Protein AF-A0A946J4P6-F1 (afdb_monomer)

Radius of gyration: 11.59 Å; Cα contacts (8 Å, |Δi|>4): 17; chains: 1; bounding box: 23×24×30 Å

Solvent-accessible surface area (backbone atoms only — not comparable to full-atom values): 3133 Å² total; per-residue (Å²): 135,85,50,74,65,58,56,52,51,50,62,72,70,45,52,78,78,54,47,56,55,45,50,69,71,76,48,92,65,57,67,67,61,50,52,51,50,52,58,54,35,70,76,46,69,88,61,86,121

Nearest PDB structures (foldseek):
  5ihx-assembly1_B-2  TM=8.797E-01  e=9.200E-02  Aspergillus nidulans FGSC A4
  1tyc-assembly1_A-2  TM=8.849E-01  e=1.195E-01  Geobacillus stearothermophilus
  5ijx-assembly1_A-2  TM=8.929E-01  e=1.454E-01  Coccidioides posadasii C735 delta SOW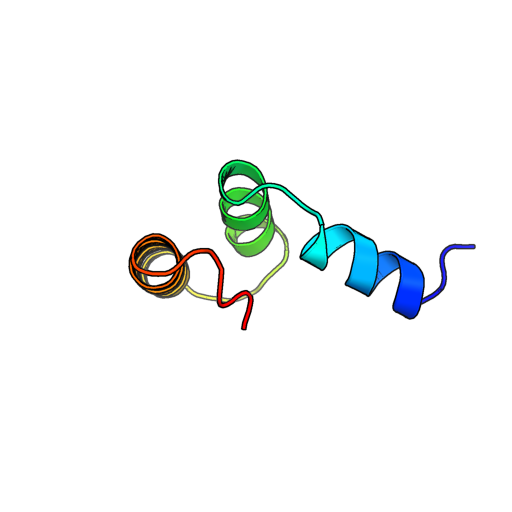gp
  1jil-assembly1_A  TM=8.738E-01  e=1.275E-01  Staphylococcus aureus
  6n0w-assembly1_A  TM=9.083E-01  e=1.454E-01  Elizabethkingia anophelis NUHP1

Sequence (49 aa):
MTSPYEIYQYFMNTSDDDISKYLKMLTLLEIEDIDEKVKEHMKSPENRE

pLDDT: mean 90.99, std 6.33, range [62.62, 96.62]

Structure (mmCIF, N/CA/C/O backbone):
data_AF-A0A946J4P6-F1
#
_entry.id   AF-A0A946J4P6-F1
#
loop_
_atom_site.group_PDB
_atom_site.id
_atom_site.type_symbol
_atom_site.label_atom_id
_atom_site.label_alt_id
_atom_site.label_comp_id
_atom_site.label_asym_id
_atom_site.label_entity_id
_atom_site.label_seq_id
_atom_site.pdbx_PDB_ins_code
_atom_site.Cartn_x
_atom_site.Cartn_y
_atom_site.Cartn_z
_atom_site.occupancy
_atom_site.B_iso_or_equiv
_atom_site.auth_seq_id
_atom_site.auth_comp_id
_atom_site.auth_asym_id
_atom_site.auth_atom_id
_atom_site.pdbx_PDB_model_num
ATOM 1 N N . MET A 1 1 ? 11.815 -3.860 -20.783 1.00 80.06 1 MET A N 1
ATOM 2 C CA . MET A 1 1 ? 11.664 -4.677 -19.562 1.00 80.06 1 MET A CA 1
ATOM 3 C C . MET A 1 1 ? 11.888 -3.733 -18.401 1.00 80.06 1 MET A C 1
ATOM 5 O O . MET A 1 1 ? 12.882 -3.024 -18.445 1.00 80.06 1 MET A O 1
ATOM 9 N N . THR A 1 2 ? 10.957 -3.658 -17.457 1.00 91.44 2 THR A N 1
ATOM 10 C CA . THR A 1 2 ? 11.046 -2.734 -16.318 1.00 91.44 2 THR A CA 1
ATOM 11 C C . THR A 1 2 ? 11.889 -3.377 -15.226 1.00 91.44 2 THR A C 1
ATOM 13 O O . THR A 1 2 ? 11.650 -4.529 -14.862 1.00 91.44 2 THR A O 1
ATOM 16 N N . SER A 1 3 ? 12.904 -2.670 -14.742 1.00 96.44 3 SER A N 1
ATOM 17 C CA . SER A 1 3 ? 13.768 -3.160 -13.674 1.00 96.44 3 SER A CA 1
ATOM 18 C C . SER A 1 3 ? 13.019 -3.225 -12.336 1.00 96.44 3 SER A C 1
ATOM 20 O O . SER A 1 3 ? 12.075 -2.460 -12.114 1.00 96.44 3 SER A O 1
ATOM 22 N N . PRO A 1 4 ? 13.455 -4.087 -11.399 1.00 95.75 4 PRO A N 1
ATOM 23 C CA . PRO A 1 4 ? 12.895 -4.114 -10.048 1.00 95.75 4 PRO A CA 1
ATOM 24 C C . PRO A 1 4 ? 12.939 -2.746 -9.354 1.00 95.75 4 PRO A C 1
ATOM 26 O O . PRO A 1 4 ? 12.013 -2.387 -8.634 1.00 95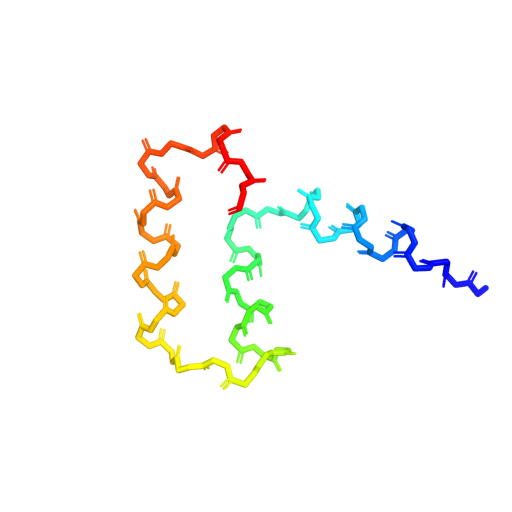.75 4 PRO A O 1
ATOM 29 N N . TYR A 1 5 ? 13.987 -1.959 -9.618 1.00 95.06 5 TYR A N 1
ATOM 30 C CA . TYR A 1 5 ? 14.124 -0.607 -9.083 1.00 95.06 5 TYR A CA 1
ATOM 31 C C . TYR A 1 5 ? 13.059 0.349 -9.634 1.00 95.06 5 TYR A C 1
ATOM 33 O O . TYR A 1 5 ? 12.445 1.088 -8.872 1.00 95.06 5 TYR A O 1
ATOM 41 N N . GLU A 1 6 ? 12.794 0.310 -10.940 1.00 95.12 6 GLU A N 1
ATOM 42 C CA . GLU A 1 6 ? 11.751 1.135 -11.560 1.00 95.12 6 GLU A CA 1
ATOM 43 C C . GLU A 1 6 ? 10.352 0.769 -11.047 1.00 95.12 6 GLU A C 1
ATOM 45 O O . GLU A 1 6 ? 9.531 1.656 -10.829 1.00 95.12 6 GLU A O 1
ATOM 50 N N . ILE A 1 7 ? 10.089 -0.518 -10.790 1.00 94.44 7 ILE A N 1
ATOM 51 C CA . ILE A 1 7 ? 8.824 -0.967 -10.187 1.00 94.44 7 ILE A CA 1
ATOM 52 C C . ILE A 1 7 ? 8.702 -0.459 -8.746 1.00 94.44 7 ILE A C 1
ATOM 54 O O . ILE A 1 7 ? 7.650 0.045 -8.359 1.00 94.44 7 ILE A O 1
ATOM 58 N N . TYR A 1 8 ? 9.775 -0.533 -7.958 1.00 93.75 8 TYR A N 1
ATOM 59 C CA . TYR A 1 8 ? 9.787 0.017 -6.603 1.00 93.75 8 TYR A CA 1
ATOM 60 C C . TYR A 1 8 ? 9.523 1.531 -6.602 1.00 93.75 8 TYR A C 1
ATOM 62 O O . TYR A 1 8 ? 8.665 2.022 -5.871 1.00 93.75 8 TYR A O 1
ATOM 70 N N . GLN A 1 9 ? 10.213 2.271 -7.475 1.00 93.69 9 GLN A N 1
ATOM 71 C CA . GLN A 1 9 ? 10.018 3.712 -7.631 1.00 93.69 9 GLN A CA 1
ATOM 72 C C . GLN A 1 9 ? 8.598 4.059 -8.087 1.00 93.69 9 GLN A C 1
ATOM 74 O O . GLN A 1 9 ? 8.055 5.070 -7.652 1.00 93.69 9 GLN A O 1
ATOM 79 N N . TYR A 1 10 ? 7.972 3.232 -8.924 1.00 94.88 10 TYR A N 1
ATOM 80 C CA . TYR A 1 10 ? 6.582 3.437 -9.321 1.00 94.88 10 TYR A CA 1
ATOM 81 C C . TYR A 1 10 ? 5.639 3.443 -8.108 1.00 94.88 10 TYR A C 1
ATOM 83 O O . TYR A 1 10 ? 4.874 4.392 -7.939 1.00 94.88 10 TYR A O 1
ATOM 91 N N . PHE A 1 11 ? 5.730 2.441 -7.228 1.00 93.12 11 PHE A N 1
ATOM 92 C CA . PHE A 1 11 ? 4.885 2.382 -6.031 1.00 93.12 11 PHE A CA 1
ATOM 93 C C . PHE A 1 11 ? 5.197 3.508 -5.043 1.00 93.12 11 PHE A C 1
ATOM 95 O O . PHE A 1 11 ? 4.275 4.120 -4.513 1.00 93.12 11 PHE A O 1
ATOM 102 N N . MET A 1 12 ? 6.476 3.850 -4.866 1.00 90.69 12 MET A N 1
ATOM 103 C CA . MET A 1 12 ? 6.889 4.930 -3.965 1.00 90.69 12 MET A CA 1
ATOM 104 C C . MET A 1 12 ? 6.323 6.300 -4.374 1.00 90.69 12 MET A C 1
ATOM 106 O O . MET A 1 12 ? 5.948 7.105 -3.520 1.00 90.69 12 MET A O 1
ATOM 110 N N . ASN A 1 13 ? 6.234 6.547 -5.684 1.00 91.88 13 ASN A N 1
ATOM 111 C CA . ASN A 1 13 ? 5.739 7.796 -6.264 1.00 91.88 13 ASN A CA 1
ATOM 112 C C . ASN A 1 13 ? 4.228 7.777 -6.568 1.00 91.88 13 ASN A C 1
ATOM 114 O O . ASN A 1 13 ? 3.695 8.755 -7.094 1.00 91.88 13 ASN A O 1
ATOM 118 N N . THR A 1 14 ? 3.532 6.674 -6.278 1.00 93.25 14 THR A N 1
ATOM 119 C CA . THR A 1 14 ? 2.075 6.572 -6.443 1.00 93.25 14 THR A CA 1
ATOM 120 C C . THR A 1 14 ? 1.365 7.411 -5.380 1.00 93.25 14 THR A C 1
ATOM 122 O O . THR A 1 14 ? 1.850 7.522 -4.256 1.00 93.25 14 THR A O 1
ATOM 125 N N . SER A 1 15 ? 0.217 8.001 -5.729 1.00 91.12 15 SER A N 1
ATOM 126 C CA . SER A 1 15 ? -0.606 8.782 -4.798 1.00 91.12 15 SER A CA 1
ATOM 127 C C . SER A 1 15 ? -1.104 7.931 -3.621 1.00 91.12 15 SER A C 1
ATOM 129 O O . SER A 1 15 ? -1.302 6.721 -3.754 1.00 91.12 15 SER A O 1
ATOM 131 N N . ASP A 1 16 ? -1.356 8.565 -2.476 1.00 86.50 16 ASP A N 1
ATOM 132 C CA . ASP A 1 16 ? -1.832 7.856 -1.279 1.00 86.50 16 ASP A CA 1
ATOM 133 C C . ASP A 1 16 ? -3.236 7.235 -1.491 1.00 86.50 16 ASP A C 1
ATOM 135 O O . ASP A 1 16 ? -3.549 6.168 -0.958 1.00 86.50 16 ASP A O 1
ATOM 139 N N . ASP A 1 17 ? -4.058 7.835 -2.359 1.00 87.00 17 ASP A N 1
ATOM 140 C CA . ASP A 1 17 ? -5.382 7.314 -2.722 1.00 87.00 17 ASP A CA 1
ATOM 141 C C . ASP A 1 17 ? -5.309 6.052 -3.598 1.00 87.00 17 ASP A C 1
ATOM 143 O O . ASP A 1 17 ? -6.162 5.162 -3.508 1.00 87.00 17 ASP A O 1
ATOM 147 N N . ASP A 1 18 ? -4.304 5.964 -4.472 1.00 93.12 18 ASP A N 1
ATOM 148 C CA . ASP A 1 18 ? -4.153 4.836 -5.390 1.00 93.12 18 ASP A CA 1
ATOM 149 C C . ASP A 1 18 ? -3.340 3.697 -4.772 1.00 93.12 18 ASP A C 1
ATOM 151 O O . ASP A 1 18 ? -3.663 2.529 -5.005 1.00 93.12 18 ASP A O 1
ATOM 155 N N . ILE A 1 19 ? -2.360 3.999 -3.911 1.00 92.69 19 ILE A N 1
ATOM 156 C CA . ILE A 1 19 ? -1.574 2.962 -3.231 1.00 92.69 19 ILE A CA 1
ATOM 157 C C . ILE A 1 19 ? -2.453 2.111 -2.305 1.00 92.69 19 ILE A C 1
ATOM 159 O O . ILE A 1 19 ? -2.291 0.893 -2.271 1.00 92.69 19 ILE A O 1
ATOM 163 N N . SER A 1 20 ? -3.460 2.707 -1.653 1.00 91.81 20 SER A N 1
ATOM 164 C CA . SER A 1 20 ? -4.464 1.979 -0.861 1.00 91.81 20 SER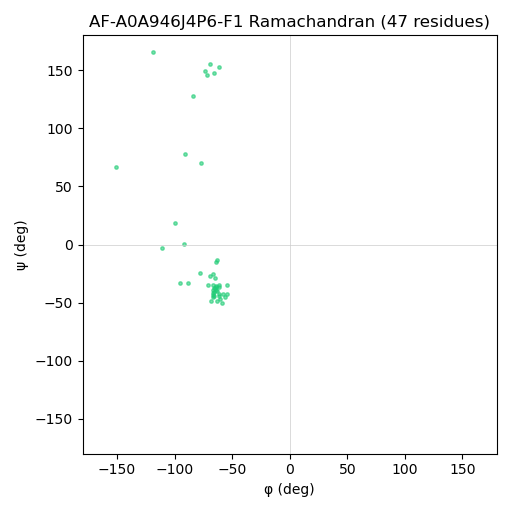 A CA 1
ATOM 165 C C . SER A 1 20 ? -5.186 0.909 -1.691 1.00 91.81 20 SER A C 1
ATOM 167 O O . SER A 1 20 ? -5.322 -0.241 -1.266 1.00 91.81 20 SER A O 1
ATOM 169 N N . LYS A 1 21 ? -5.599 1.252 -2.918 1.00 94.38 21 LYS A N 1
ATOM 170 C CA . LYS A 1 21 ? -6.260 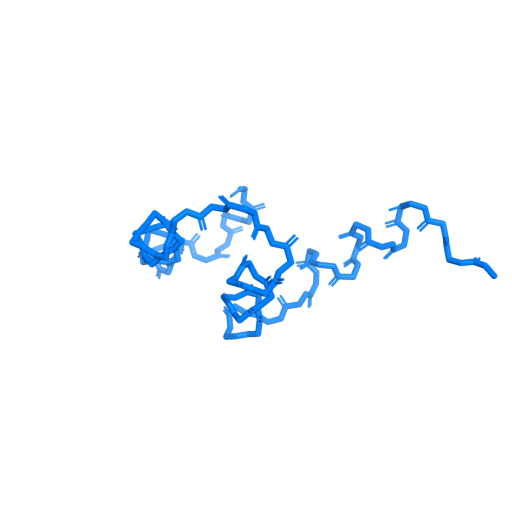0.309 -3.835 1.00 94.38 21 LYS A CA 1
ATOM 171 C C . LYS A 1 21 ? -5.295 -0.789 -4.275 1.00 94.38 21 LYS A C 1
ATOM 173 O O . LYS A 1 21 ? -5.681 -1.954 -4.320 1.00 94.38 21 LYS A O 1
ATOM 178 N N . TYR A 1 22 ? -4.046 -0.435 -4.572 1.00 95.31 22 TYR A N 1
ATOM 179 C CA . TYR A 1 22 ? -3.030 -1.399 -4.989 1.00 95.31 22 TYR A CA 1
ATOM 180 C C . TYR A 1 22 ? -2.670 -2.388 -3.886 1.00 95.31 22 TYR A C 1
ATOM 182 O O . TYR A 1 22 ? -2.582 -3.579 -4.172 1.00 95.31 22 TYR A O 1
ATOM 190 N N . LEU A 1 23 ? -2.545 -1.941 -2.634 1.00 94.00 23 LEU A N 1
ATOM 191 C CA . LEU A 1 23 ? -2.304 -2.831 -1.497 1.00 94.00 23 LEU A CA 1
ATOM 192 C C . LEU A 1 23 ? -3.413 -3.882 -1.371 1.00 94.00 23 LEU A C 1
ATOM 194 O O . LEU A 1 23 ? -3.114 -5.064 -1.214 1.00 94.00 23 LEU A O 1
ATOM 198 N N . LYS A 1 24 ? -4.679 -3.481 -1.547 1.00 94.19 24 LYS A N 1
ATOM 199 C CA . LYS A 1 24 ? -5.837 -4.394 -1.494 1.00 94.1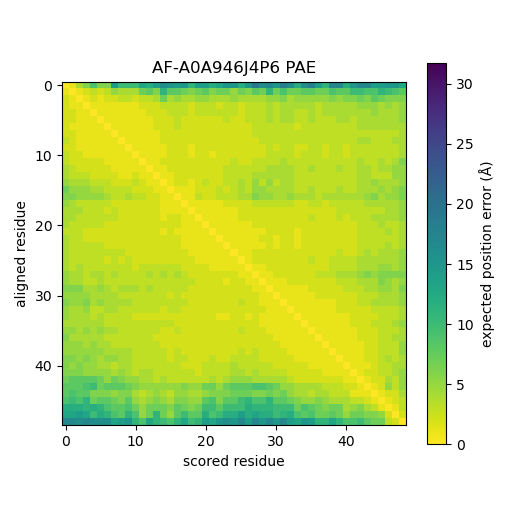9 24 LYS A CA 1
ATOM 200 C C . LYS A 1 24 ? -5.901 -5.378 -2.667 1.00 94.19 24 LYS A C 1
ATOM 202 O O . LYS A 1 24 ? -6.487 -6.444 -2.529 1.00 94.19 24 LYS A O 1
ATOM 207 N N . MET A 1 25 ? -5.340 -5.027 -3.826 1.00 95.25 25 MET A N 1
ATOM 208 C CA . MET A 1 25 ? -5.401 -5.859 -5.038 1.00 95.25 25 MET A CA 1
ATOM 209 C C . MET A 1 25 ? -4.180 -6.764 -5.233 1.00 95.25 25 MET A C 1
ATOM 211 O O . MET A 1 25 ? -4.305 -7.834 -5.824 1.00 95.25 25 MET A O 1
ATOM 215 N N . LEU A 1 26 ? -2.996 -6.312 -4.813 1.00 96.12 26 LEU A N 1
ATOM 216 C CA . LEU A 1 26 ? -1.708 -6.919 -5.173 1.00 96.12 26 LEU A CA 1
ATOM 217 C C . LEU A 1 26 ? -1.006 -7.605 -3.997 1.00 96.12 26 LEU A C 1
ATOM 219 O O . LEU A 1 26 ? 0.063 -8.185 -4.187 1.00 96.12 26 LEU A O 1
ATOM 223 N N . THR A 1 27 ? -1.579 -7.543 -2.795 1.00 95.06 27 THR A N 1
ATOM 224 C CA . THR A 1 27 ? -1.033 -8.201 -1.605 1.00 95.06 27 THR A CA 1
ATOM 225 C C . THR A 1 27 ? -2.011 -9.228 -1.046 1.00 95.06 27 THR A C 1
ATOM 227 O O . THR A 1 27 ? -3.181 -9.261 -1.414 1.00 95.06 27 THR A O 1
ATOM 230 N N . LEU A 1 28 ? -1.505 -10.086 -0.161 1.00 96.62 28 L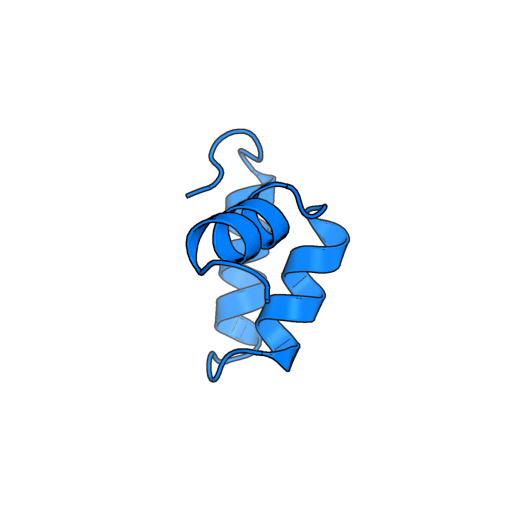EU A N 1
ATOM 231 C CA . LEU A 1 28 ? -2.293 -11.066 0.590 1.00 96.62 28 LEU A CA 1
ATOM 232 C C . LEU A 1 28 ? -2.600 -10.574 2.016 1.00 96.62 28 LEU A C 1
ATOM 234 O O . LEU A 1 28 ? -2.854 -11.390 2.896 1.00 96.62 28 LEU A O 1
ATOM 238 N N . LEU A 1 29 ? -2.476 -9.266 2.266 1.00 94.31 29 LEU A N 1
ATOM 239 C CA . LEU A 1 29 ? -2.797 -8.668 3.559 1.00 94.31 29 LEU A CA 1
ATOM 240 C C . LEU A 1 29 ? -4.316 -8.606 3.745 1.00 94.31 29 LEU A C 1
ATOM 242 O O . LEU A 1 29 ? -5.055 -8.432 2.773 1.00 94.31 29 LEU A O 1
ATOM 246 N N . GLU A 1 30 ? -4.762 -8.705 4.995 1.00 96.31 30 GLU A N 1
ATOM 247 C CA . GLU A 1 30 ? -6.164 -8.478 5.342 1.00 96.31 30 GLU A CA 1
ATOM 248 C C . GLU A 1 30 ? -6.542 -7.013 5.082 1.00 96.31 30 GLU A C 1
ATOM 250 O O . GLU A 1 30 ? -5.722 -6.094 5.196 1.00 96.31 30 GLU A O 1
ATOM 255 N N . ILE A 1 31 ? -7.800 -6.782 4.704 1.00 93.62 31 ILE A N 1
ATOM 256 C CA . ILE A 1 31 ? -8.268 -5.442 4.325 1.00 93.62 31 ILE A CA 1
ATOM 257 C C . ILE A 1 31 ? -8.207 -4.497 5.530 1.00 93.62 31 ILE A C 1
ATOM 259 O O . ILE A 1 31 ? -7.837 -3.332 5.374 1.00 93.62 31 ILE A O 1
ATOM 263 N N . GLU A 1 32 ? -8.522 -5.006 6.722 1.00 95.25 32 GLU A N 1
ATOM 264 C CA . GLU A 1 32 ? -8.487 -4.256 7.975 1.00 95.25 32 GLU A CA 1
ATOM 265 C C . GLU A 1 32 ? -7.072 -3.755 8.295 1.00 95.25 32 GLU A C 1
ATOM 267 O O . GLU A 1 32 ? -6.908 -2.584 8.639 1.00 95.25 32 GLU A O 1
ATOM 272 N N . ASP A 1 33 ? -6.053 -4.599 8.094 1.00 94.88 33 ASP A N 1
ATOM 273 C CA . ASP A 1 33 ? -4.646 -4.242 8.315 1.00 94.88 33 ASP A CA 1
ATOM 274 C C . ASP A 1 33 ? -4.192 -3.135 7.352 1.00 94.88 33 ASP A C 1
ATOM 276 O O . ASP A 1 33 ? -3.441 -2.229 7.723 1.00 94.88 33 ASP A O 1
ATOM 280 N N . ILE A 1 34 ? -4.648 -3.188 6.096 1.00 93.38 34 ILE A N 1
ATOM 281 C CA . ILE A 1 34 ? -4.346 -2.156 5.097 1.00 93.38 34 ILE A CA 1
ATOM 282 C C . ILE A 1 34 ? -5.001 -0.831 5.493 1.00 93.38 34 ILE A C 1
ATOM 284 O O . ILE A 1 34 ? -4.353 0.214 5.429 1.00 93.38 34 ILE A O 1
ATOM 288 N N . ASP A 1 35 ? -6.267 -0.855 5.907 1.00 93.06 35 ASP A N 1
ATOM 289 C CA . ASP A 1 35 ? -6.993 0.355 6.294 1.00 93.06 35 ASP A CA 1
ATOM 290 C C . ASP A 1 35 ? -6.402 1.001 7.555 1.00 93.06 35 ASP A C 1
ATOM 292 O O . ASP A 1 35 ? -6.305 2.230 7.627 1.00 93.06 35 ASP A O 1
ATOM 296 N N . GLU A 1 36 ? -5.946 0.200 8.523 1.00 94.12 36 GLU A N 1
ATOM 297 C CA . GLU A 1 36 ? -5.235 0.702 9.699 1.00 94.12 36 GLU A CA 1
ATOM 298 C C . GLU A 1 36 ? -3.912 1.374 9.312 1.00 94.12 36 GLU A C 1
ATOM 300 O O . GLU A 1 36 ? -3.679 2.525 9.696 1.00 94.12 36 GLU A O 1
ATOM 305 N N . LYS A 1 37 ? -3.095 0.718 8.478 1.00 91.00 37 LYS A N 1
ATOM 306 C CA .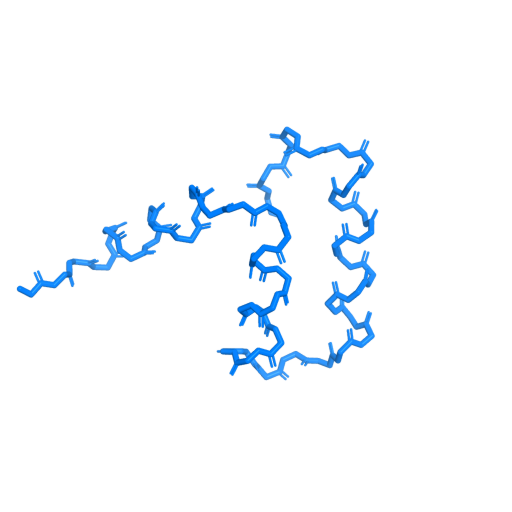 LYS A 1 37 ? -1.820 1.273 7.999 1.00 91.00 37 LYS A CA 1
ATOM 307 C C . LYS A 1 37 ? -1.996 2.552 7.189 1.00 91.00 37 LYS A C 1
ATOM 309 O O . LYS A 1 37 ? -1.279 3.521 7.416 1.00 91.00 37 LYS A O 1
ATOM 314 N N . VAL A 1 38 ? -2.969 2.598 6.278 1.00 91.19 38 VAL A N 1
ATOM 315 C CA . VAL A 1 38 ? -3.266 3.810 5.494 1.00 91.19 38 VAL A CA 1
ATOM 316 C C . VAL A 1 38 ? -3.716 4.944 6.415 1.00 91.19 38 VAL A C 1
ATOM 318 O O . VAL A 1 38 ? -3.300 6.088 6.245 1.00 91.19 38 VAL A O 1
ATOM 321 N N . LYS A 1 39 ? -4.532 4.645 7.430 1.00 91.31 39 LYS A N 1
ATOM 322 C CA . LYS A 1 39 ? -4.975 5.642 8.409 1.00 91.31 39 LYS A CA 1
ATOM 323 C C . LYS A 1 39 ? -3.828 6.159 9.277 1.00 91.31 39 LYS A C 1
ATOM 325 O O . LYS A 1 39 ? -3.855 7.325 9.670 1.00 91.31 39 LYS A O 1
ATOM 330 N N . GLU A 1 40 ? -2.861 5.313 9.613 1.00 90.69 40 GLU A N 1
ATOM 331 C CA . GLU A 1 40 ? -1.646 5.720 10.317 1.00 90.69 40 GLU A CA 1
ATOM 332 C C . GLU A 1 40 ? -0.758 6.600 9.432 1.00 90.69 40 GLU A C 1
ATOM 334 O O . GLU A 1 40 ? -0.416 7.705 9.851 1.00 90.69 40 GLU A O 1
ATOM 339 N N . HIS A 1 41 ? -0.501 6.178 8.189 1.00 88.88 41 HIS A N 1
ATOM 340 C CA . HIS A 1 41 ? 0.249 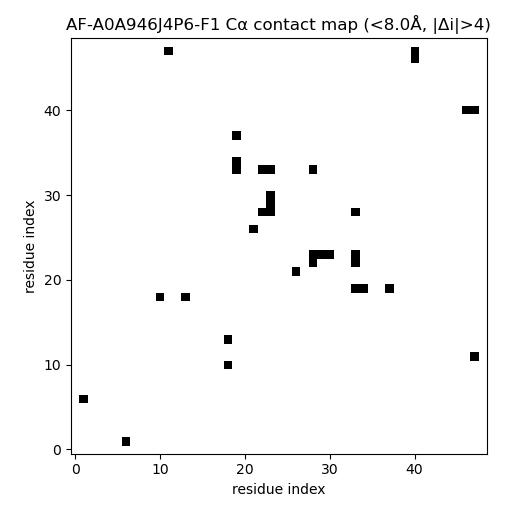6.942 7.185 1.00 88.88 41 HIS A CA 1
ATOM 341 C C . HIS A 1 41 ? -0.339 8.340 6.963 1.00 88.88 41 HIS A C 1
ATOM 343 O O . HIS A 1 41 ? 0.379 9.334 6.978 1.00 88.88 41 HIS A O 1
ATOM 349 N N . MET A 1 42 ? -1.667 8.460 6.884 1.00 87.69 42 MET A N 1
ATOM 350 C CA . MET A 1 42 ? -2.352 9.750 6.711 1.00 87.69 42 MET A CA 1
ATOM 351 C C . MET A 1 42 ? -2.158 10.742 7.873 1.00 87.69 42 MET A C 1
ATOM 353 O O . MET A 1 42 ? -2.470 11.924 7.721 1.00 87.69 42 MET A O 1
ATOM 357 N N . LYS A 1 43 ? -1.653 10.305 9.035 1.00 89.75 43 LYS A N 1
ATOM 358 C CA . LYS A 1 43 ? -1.281 11.219 10.130 1.00 89.75 43 LYS A CA 1
ATOM 359 C C . LYS A 1 43 ? 0.061 11.910 9.878 1.00 89.75 43 LYS A C 1
ATOM 361 O O . LYS A 1 43 ? 0.301 12.969 10.45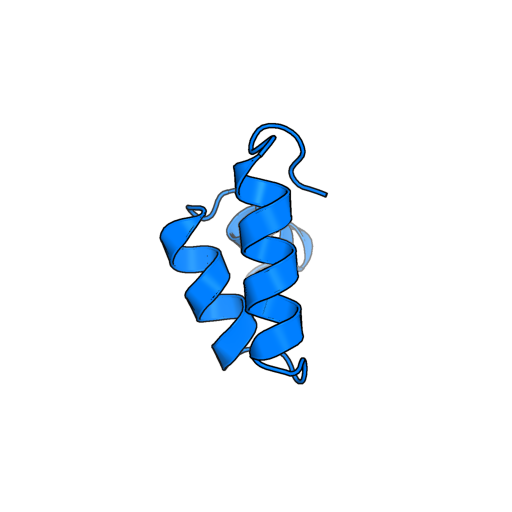6 1.00 89.75 43 LYS A O 1
ATOM 366 N N . SER A 1 44 ? 0.931 11.311 9.069 1.00 89.38 44 SER A N 1
ATOM 367 C CA . SER A 1 44 ? 2.273 11.810 8.745 1.00 89.38 44 SER A CA 1
ATOM 368 C C . SER A 1 44 ? 2.680 11.346 7.336 1.00 89.38 44 SER A C 1
ATOM 370 O O . SER A 1 44 ? 3.583 10.518 7.202 1.00 89.38 44 SER A O 1
ATOM 372 N N . PRO A 1 45 ? 2.003 11.838 6.279 1.00 82.38 45 PRO A N 1
ATOM 373 C CA . PRO A 1 45 ? 2.155 11.344 4.904 1.00 82.38 45 PRO A CA 1
ATOM 374 C C . PRO A 1 45 ? 3.558 11.553 4.306 1.00 82.38 45 PRO A C 1
ATOM 376 O O . PRO A 1 45 ? 3.906 10.950 3.287 1.00 82.38 45 PRO A O 1
ATOM 379 N N . GLU A 1 46 ? 4.376 12.408 4.924 1.00 84.44 46 GLU A N 1
ATOM 380 C CA . GLU A 1 46 ? 5.787 12.597 4.594 1.00 84.44 46 GLU A CA 1
ATOM 381 C C . GLU A 1 46 ? 6.657 11.370 4.913 1.00 84.44 46 GLU A C 1
ATOM 383 O O . GLU A 1 46 ? 7.680 11.161 4.257 1.00 84.44 46 GLU A O 1
ATOM 388 N N . ASN A 1 47 ? 6.234 10.535 5.866 1.00 78.88 47 ASN A N 1
ATOM 389 C CA . ASN A 1 47 ? 6.928 9.314 6.259 1.00 78.88 47 ASN A CA 1
ATOM 390 C C . ASN A 1 47 ? 6.405 8.149 5.420 1.00 78.88 47 ASN A C 1
ATOM 392 O O . ASN A 1 47 ? 5.574 7.361 5.858 1.00 78.88 47 ASN A O 1
ATOM 396 N N . ARG A 1 48 ? 6.878 8.071 4.176 1.00 72.81 48 ARG A N 1
ATOM 397 C CA . ARG A 1 48 ? 6.576 6.968 3.254 1.00 72.81 48 ARG A CA 1
ATOM 398 C C . ARG A 1 48 ? 7.419 5.733 3.620 1.00 72.81 48 ARG A C 1
ATOM 400 O O . ARG A 1 48 ? 8.366 5.413 2.902 1.00 72.81 48 ARG A O 1
ATOM 407 N N . GLU A 1 49 ? 7.111 5.095 4.752 1.00 62.62 49 GLU A N 1
ATOM 408 C CA . GLU A 1 49 ? 7.751 3.858 5.252 1.00 62.62 49 GLU A CA 1
ATOM 409 C C . GLU A 1 49 ? 6.794 2.658 5.299 1.00 62.62 49 GLU A C 1
ATOM 411 O O . GLU A 1 49 ? 5.589 2.846 5.582 1.00 62.62 49 GLU A O 1
#

Foldseek 3Di:
DQDPVNVVVVLLPDDLVVNLVCCVVPDPDDNVVSVVVSVVCVVPVVPSD

Secondary structure (DSSP, 8-state):
---HHHHHHHHHTS-HHHHHHHHHHHS---HHHHHHHHHHHTTSTT---

Mean predicted aligned error: 3.51 Å